Protein AF-A0A1E8CJC2-F1 (afdb_monomer)

Solvent-accessible surface area (backbone atoms only — not comparable to full-atom values): 5207 Å² total; per-residue (Å²): 112,74,67,58,56,50,51,53,50,53,51,43,53,52,51,48,51,50,50,54,50,50,44,32,73,76,62,73,47,87,78,54,69,71,60,56,52,51,52,38,50,50,55,51,50,52,49,49,54,56,52,49,50,51,53,51,52,58,50,60,73,68,58,74,74,72,78,77,73,57,80,80,78,74,77,81,71,79,90,87,72,89,72,129

Radius of gyration: 28.77 Å; Cα contacts (8 Å, |Δi|>4): 20; chains: 1; bounding box: 68×18×83 Å

Mean predicted aligned error: 13.95 Å

Sequence (84 aa):
MKKIVWISFISALVIVNLLAFVADYLGGVYIALPYRLVVVLGITMISCVFGGAWVLMSRADEEVPNNQNSPQNSNQRTDNSNGQ

Foldseek 3Di:
DVVVLVVLLVVLLVVLVVVQVVCCVVPVDDDDPVNSVVSSVVSSVVCCVVVVVVVVVVVVVVDDPPPVPDPPPPPPDDDPDDDD

Structure (mmCIF, N/CA/C/O backbone):
data_AF-A0A1E8CJC2-F1
#
_entry.id   AF-A0A1E8CJC2-F1
#
loop_
_atom_site.group_PDB
_atom_site.id
_atom_site.type_symbol
_atom_site.label_atom_id
_atom_site.label_alt_id
_atom_site.label_comp_id
_atom_site.label_asym_id
_atom_site.label_entity_id
_atom_site.label_seq_id
_atom_site.pdbx_PDB_ins_code
_atom_site.Cartn_x
_atom_site.Cartn_y
_atom_site.Cartn_z
_atom_site.occupancy
_atom_site.B_iso_or_equiv
_atom_site.auth_seq_id
_atom_site.auth_comp_id
_atom_site.auth_asym_id
_atom_site.auth_atom_id
_atom_site.pdbx_PDB_model_num
ATOM 1 N N . MET A 1 1 ? -2.832 6.553 16.897 1.00 53.66 1 MET A N 1
ATOM 2 C CA . MET A 1 1 ? -3.485 7.234 15.755 1.00 53.66 1 MET A CA 1
ATOM 3 C C . MET A 1 1 ? -2.467 7.757 14.732 1.00 53.66 1 MET A C 1
ATOM 5 O O . MET A 1 1 ? -2.141 7.013 13.823 1.00 53.66 1 MET A O 1
ATOM 9 N N . LYS A 1 2 ? -1.877 8.957 14.890 1.00 58.75 2 LYS A N 1
ATOM 10 C CA . LYS A 1 2 ? -1.037 9.607 13.849 1.00 58.75 2 LYS A CA 1
ATOM 11 C C . LYS A 1 2 ? 0.197 8.804 13.400 1.00 58.75 2 LYS A C 1
ATOM 13 O O . LYS A 1 2 ? 0.508 8.776 12.219 1.00 58.75 2 LYS A O 1
ATOM 18 N N . LYS A 1 3 ? 0.869 8.118 14.333 1.00 72.56 3 LYS A N 1
ATOM 19 C CA . LYS A 1 3 ? 2.101 7.360 14.043 1.00 72.56 3 LYS A CA 1
ATOM 20 C C . LYS A 1 3 ? 1.846 6.131 13.167 1.00 72.56 3 LYS A C 1
ATOM 22 O O . LYS A 1 3 ? 2.640 5.847 12.287 1.00 72.56 3 LYS A O 1
ATOM 27 N N . ILE A 1 4 ? 0.729 5.437 13.399 1.00 73.38 4 ILE A N 1
ATOM 28 C CA . ILE A 1 4 ? 0.404 4.173 12.721 1.00 73.38 4 ILE A CA 1
ATOM 29 C C . ILE A 1 4 ? 0.011 4.419 11.262 1.00 73.38 4 ILE A C 1
ATOM 31 O O . ILE A 1 4 ? 0.497 3.735 10.370 1.00 73.38 4 ILE A O 1
ATOM 35 N N . VAL A 1 5 ? -0.780 5.470 11.017 1.00 71.19 5 VAL A N 1
ATOM 36 C CA . VAL A 1 5 ? -1.155 5.892 9.661 1.00 71.19 5 VAL A CA 1
ATOM 37 C C . VAL A 1 5 ? 0.081 6.354 8.896 1.00 71.19 5 VAL A C 1
ATOM 39 O O . VAL A 1 5 ? 0.264 6.004 7.735 1.00 71.19 5 VAL A O 1
ATOM 42 N N . TRP A 1 6 ? 0.975 7.088 9.561 1.00 76.19 6 TRP A N 1
ATOM 43 C CA . TRP A 1 6 ? 2.191 7.576 8.924 1.00 76.19 6 TRP A CA 1
ATOM 44 C C . TRP A 1 6 ? 3.181 6.452 8.594 1.00 76.19 6 TRP A C 1
ATOM 46 O O . TRP A 1 6 ? 3.727 6.435 7.493 1.00 76.19 6 TRP A O 1
ATOM 56 N N . ILE A 1 7 ? 3.344 5.473 9.492 1.00 80.88 7 ILE A N 1
ATOM 57 C CA . ILE A 1 7 ? 4.142 4.267 9.227 1.00 80.88 7 ILE A CA 1
ATOM 58 C C . ILE A 1 7 ? 3.568 3.482 8.045 1.00 80.88 7 ILE A C 1
ATOM 60 O O . ILE A 1 7 ? 4.330 3.068 7.179 1.00 80.88 7 ILE A O 1
ATOM 64 N N . SER A 1 8 ? 2.242 3.322 7.981 1.00 75.88 8 SER A N 1
ATOM 65 C CA . SER A 1 8 ? 1.575 2.595 6.896 1.00 75.88 8 SER A CA 1
ATOM 66 C C . SER A 1 8 ? 1.723 3.306 5.554 1.00 75.88 8 SER A C 1
ATOM 68 O O . SER A 1 8 ? 1.846 2.655 4.521 1.00 75.88 8 SER A O 1
ATOM 70 N N . PHE A 1 9 ? 1.701 4.637 5.555 1.00 78.56 9 PHE A N 1
ATOM 71 C CA . PHE A 1 9 ? 1.884 5.417 4.340 1.00 78.56 9 PHE A CA 1
ATOM 72 C C . PHE A 1 9 ? 3.328 5.332 3.833 1.00 78.56 9 PHE A C 1
ATOM 74 O O . PHE A 1 9 ? 3.558 5.070 2.655 1.00 78.56 9 PHE A O 1
ATOM 81 N N . ILE A 1 10 ? 4.308 5.497 4.728 1.00 83.88 10 ILE A N 1
ATOM 82 C CA . ILE A 1 10 ? 5.731 5.392 4.379 1.00 83.88 10 ILE A CA 1
ATOM 83 C C . ILE A 1 10 ? 6.066 3.976 3.897 1.00 83.88 10 ILE A C 1
ATOM 85 O O . ILE A 1 10 ? 6.753 3.827 2.887 1.00 83.88 10 ILE A O 1
ATOM 89 N N . SER A 1 11 ? 5.566 2.940 4.576 1.00 86.19 11 SER A N 1
ATOM 90 C CA . SER A 1 11 ? 5.820 1.554 4.179 1.00 86.19 11 SER A CA 1
ATOM 91 C C . SER A 1 11 ? 5.238 1.247 2.800 1.00 86.19 11 SER A C 1
ATOM 93 O O . SER A 1 11 ? 5.941 0.683 1.964 1.00 86.19 11 SER A O 1
ATOM 95 N N . ALA A 1 12 ? 4.007 1.685 2.513 1.00 78.94 12 ALA A N 1
ATOM 96 C CA . ALA A 1 12 ? 3.394 1.524 1.197 1.00 78.94 12 ALA A CA 1
ATOM 97 C C . ALA A 1 12 ? 4.206 2.225 0.096 1.00 78.94 12 ALA A C 1
ATOM 99 O O . ALA A 1 12 ? 4.429 1.650 -0.970 1.00 78.94 12 ALA A O 1
ATOM 100 N N . LEU A 1 13 ? 4.702 3.437 0.361 1.00 83.44 13 LEU A N 1
ATOM 101 C CA . LEU A 1 13 ? 5.493 4.208 -0.599 1.00 83.44 13 LEU A CA 1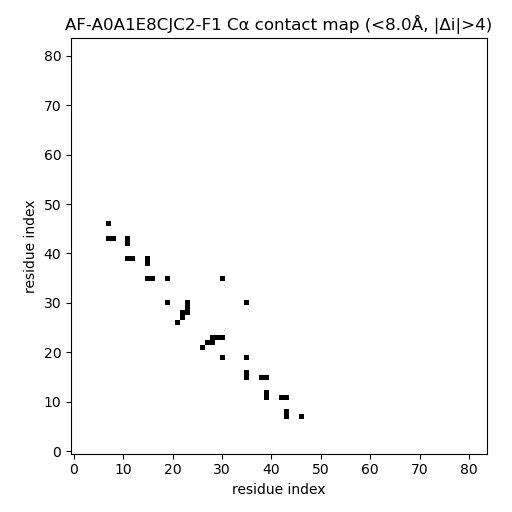
ATOM 102 C C . LEU A 1 13 ? 6.799 3.481 -0.963 1.00 83.44 13 LEU A C 1
ATOM 104 O O . LEU A 1 13 ? 7.134 3.368 -2.142 1.00 83.44 13 LEU A O 1
ATOM 108 N N . VAL A 1 14 ? 7.495 2.921 0.031 1.00 87.62 14 VAL A N 1
ATOM 109 C CA . VAL A 1 14 ? 8.731 2.150 -0.183 1.00 87.62 14 VAL A CA 1
ATOM 110 C C . VAL A 1 14 ? 8.448 0.843 -0.926 1.00 87.62 14 VAL A C 1
ATOM 112 O O . VAL A 1 14 ? 9.108 0.557 -1.924 1.00 87.62 14 VAL A O 1
ATOM 115 N N . ILE A 1 15 ? 7.451 0.068 -0.486 1.00 85.56 15 ILE A N 1
ATOM 116 C CA . ILE A 1 15 ? 7.131 -1.247 -1.062 1.00 85.56 15 ILE A CA 1
ATOM 117 C C . ILE A 1 15 ? 6.733 -1.122 -2.531 1.00 85.56 15 ILE A C 1
ATOM 119 O O . I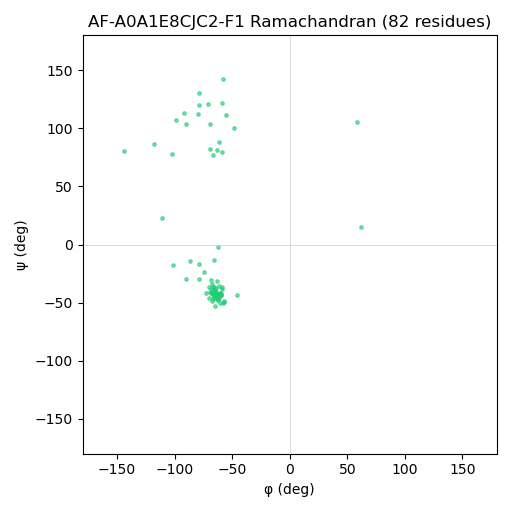LE A 1 15 ? 7.229 -1.875 -3.363 1.00 85.56 15 ILE A O 1
ATOM 123 N N . VAL A 1 16 ? 5.869 -0.164 -2.874 1.00 81.19 16 VAL A N 1
ATOM 124 C CA . VAL A 1 16 ? 5.401 -0.001 -4.257 1.00 81.19 16 VAL A CA 1
ATOM 125 C C . VAL A 1 16 ? 6.511 0.510 -5.165 1.00 81.19 16 VAL A C 1
ATOM 127 O O . VAL A 1 16 ? 6.598 0.080 -6.314 1.00 81.19 16 VAL A O 1
ATOM 130 N N . ASN A 1 17 ? 7.385 1.390 -4.669 1.00 83.62 17 ASN A N 1
ATOM 131 C CA . ASN A 1 17 ? 8.534 1.836 -5.450 1.00 83.62 17 ASN A CA 1
ATOM 132 C C . ASN A 1 17 ? 9.481 0.665 -5.751 1.00 83.62 17 ASN A C 1
ATOM 134 O O . ASN A 1 17 ? 9.898 0.488 -6.895 1.00 83.62 17 ASN A O 1
ATOM 138 N N . LEU A 1 18 ? 9.725 -0.183 -4.749 1.00 85.25 18 LEU A N 1
ATOM 139 C CA . LEU A 1 18 ? 10.562 -1.371 -4.874 1.00 85.25 18 LEU A CA 1
ATOM 140 C C . LEU A 1 18 ? 9.933 -2.412 -5.813 1.00 85.25 18 LEU A C 1
ATOM 142 O O . LEU A 1 18 ? 10.613 -2.912 -6.702 1.00 85.25 18 LEU A O 1
ATOM 146 N N . LEU A 1 19 ? 8.625 -2.667 -5.707 1.00 80.88 19 LEU A N 1
ATOM 147 C CA . LEU A 1 19 ? 7.890 -3.520 -6.650 1.00 80.88 19 LEU A CA 1
ATOM 148 C C . LEU A 1 19 ? 7.966 -2.989 -8.082 1.00 80.88 19 LEU A C 1
ATOM 150 O O . LEU A 1 19 ? 8.182 -3.759 -9.011 1.00 80.88 19 LEU A O 1
ATOM 154 N N . ALA A 1 20 ? 7.800 -1.680 -8.268 1.00 74.31 20 ALA A N 1
ATOM 155 C CA . ALA A 1 20 ? 7.871 -1.069 -9.586 1.00 74.31 20 ALA A CA 1
ATOM 156 C C . ALA A 1 20 ? 9.291 -1.132 -10.171 1.00 74.31 20 ALA A C 1
ATOM 158 O O . ALA A 1 20 ? 9.438 -1.301 -11.376 1.00 74.31 20 ALA A O 1
ATOM 159 N N . PHE A 1 21 ? 10.331 -1.033 -9.336 1.00 78.12 21 PHE A N 1
ATOM 160 C CA . PHE A 1 21 ? 11.718 -1.255 -9.749 1.00 78.12 21 PHE A CA 1
ATOM 161 C C . PHE A 1 21 ? 11.960 -2.711 -10.172 1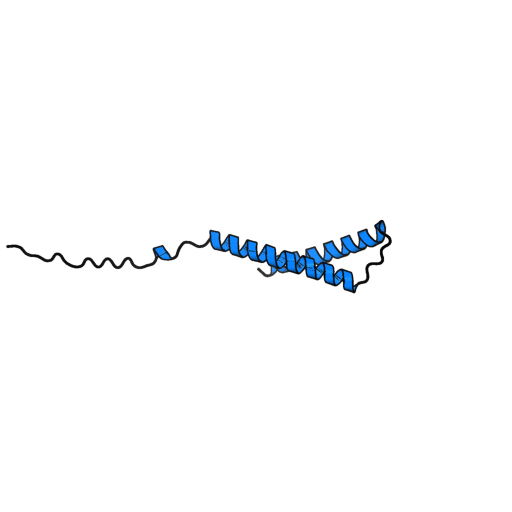.00 78.12 21 PHE A C 1
ATOM 163 O O . PHE A 1 21 ? 12.535 -2.960 -11.227 1.00 78.12 21 PHE A O 1
ATOM 170 N N . VAL A 1 22 ? 11.467 -3.675 -9.392 1.00 79.81 22 VAL A N 1
ATOM 171 C CA . VAL A 1 22 ? 11.588 -5.107 -9.709 1.00 79.81 22 VAL A CA 1
ATOM 172 C C . VAL A 1 22 ? 10.818 -5.471 -10.982 1.00 79.81 22 VAL A C 1
ATOM 174 O O . VAL A 1 22 ? 11.319 -6.243 -11.794 1.00 79.81 22 VAL A O 1
ATOM 177 N N . ALA A 1 23 ? 9.625 -4.910 -11.186 1.00 72.19 23 ALA A N 1
ATOM 178 C CA . ALA A 1 23 ? 8.814 -5.154 -12.378 1.00 72.19 23 ALA A CA 1
ATOM 179 C C . ALA A 1 23 ? 9.458 -4.597 -13.658 1.00 72.19 23 ALA A C 1
ATOM 181 O O . ALA A 1 23 ? 9.377 -5.233 -14.706 1.00 72.19 23 ALA A O 1
ATOM 182 N N . ASP A 1 24 ? 10.128 -3.448 -13.566 1.00 73.75 24 ASP A N 1
ATOM 183 C CA . ASP A 1 24 ? 10.907 -2.880 -14.670 1.00 73.75 24 ASP A CA 1
ATOM 184 C C . ASP A 1 24 ? 12.117 -3.779 -14.987 1.00 73.75 24 ASP A C 1
ATOM 186 O O . ASP A 1 24 ? 12.304 -4.202 -16.127 1.00 73.75 24 ASP A O 1
ATOM 190 N N . TYR A 1 25 ? 12.853 -4.195 -13.948 1.00 73.06 25 TYR A N 1
ATOM 191 C CA . TYR A 1 25 ? 14.059 -5.014 -14.081 1.00 73.06 25 TYR A CA 1
ATOM 192 C C . TYR A 1 25 ? 13.799 -6.432 -14.613 1.00 73.06 25 TYR A C 1
ATOM 194 O O . TYR A 1 25 ? 14.552 -6.923 -15.451 1.00 73.06 25 TYR A O 1
ATOM 202 N N . LEU A 1 26 ? 12.751 -7.108 -14.131 1.00 75.12 26 LEU A N 1
ATOM 203 C CA . LEU A 1 26 ? 12.433 -8.487 -14.528 1.00 75.12 26 LEU A CA 1
ATOM 204 C C . LEU A 1 26 ? 11.494 -8.563 -15.736 1.00 75.12 26 LEU A C 1
ATOM 206 O O . LEU A 1 26 ? 11.529 -9.544 -16.474 1.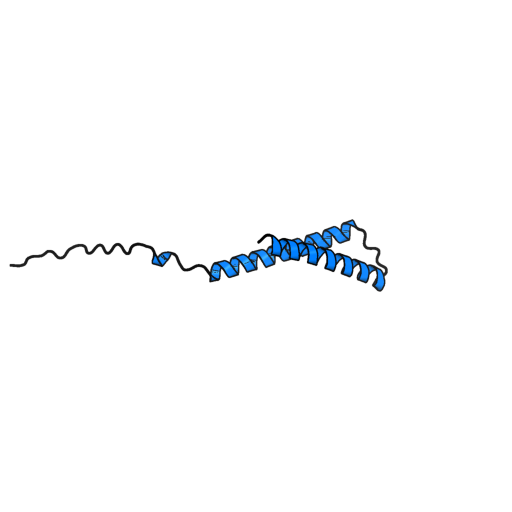00 75.12 26 LEU A O 1
ATOM 210 N N . GLY A 1 27 ? 10.626 -7.566 -15.916 1.00 68.44 27 GLY A N 1
ATOM 211 C CA . GLY A 1 27 ? 9.570 -7.588 -16.926 1.00 68.44 27 GLY A CA 1
ATOM 212 C C . GLY A 1 27 ? 9.875 -6.783 -18.186 1.00 68.44 27 GLY A C 1
ATOM 213 O O . GLY A 1 27 ? 9.190 -6.976 -19.186 1.00 68.44 27 GLY A O 1
ATOM 214 N N . GLY A 1 28 ? 10.846 -5.861 -18.158 1.00 65.19 28 GLY A N 1
ATOM 215 C CA . GLY A 1 28 ? 11.088 -4.923 -19.262 1.00 65.19 28 GLY A CA 1
ATOM 216 C C . GLY A 1 28 ? 9.896 -3.997 -19.551 1.00 65.19 28 GLY A C 1
ATOM 217 O O . GLY A 1 28 ? 9.817 -3.392 -20.620 1.00 65.19 28 GLY A O 1
ATOM 218 N N . VAL A 1 29 ? 8.938 -3.907 -18.621 1.00 63.91 29 VAL A N 1
ATOM 219 C CA . VAL A 1 29 ? 7.724 -3.100 -18.757 1.00 63.91 29 VAL A CA 1
ATOM 220 C C . VAL A 1 29 ? 7.997 -1.726 -18.166 1.00 63.91 29 VAL A C 1
ATOM 222 O O . VAL A 1 29 ? 8.139 -1.584 -16.953 1.00 63.91 29 VAL A O 1
ATOM 225 N N . TYR A 1 30 ? 8.015 -0.703 -19.020 1.00 68.25 30 TYR A N 1
ATOM 226 C CA . TYR A 1 30 ? 8.135 0.680 -18.573 1.00 68.25 30 TYR A CA 1
ATOM 227 C C . TYR A 1 30 ? 6.861 1.111 -17.841 1.00 68.25 30 TYR A C 1
ATOM 229 O O . TYR A 1 30 ? 5.823 1.394 -18.447 1.00 68.25 30 TYR A O 1
ATOM 237 N N . ILE A 1 31 ? 6.938 1.169 -16.514 1.00 68.31 31 ILE A N 1
ATOM 238 C CA . ILE A 1 31 ? 5.830 1.626 -15.679 1.00 68.31 31 ILE A CA 1
ATOM 239 C C . ILE A 1 31 ? 5.945 3.137 -15.483 1.00 68.31 31 ILE A C 1
ATOM 241 O O . ILE A 1 31 ? 6.732 3.612 -14.654 1.00 68.31 31 ILE 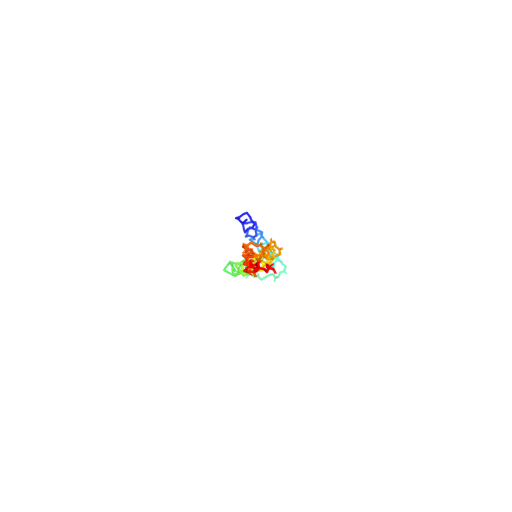A O 1
ATOM 245 N N . ALA A 1 32 ? 5.109 3.883 -16.207 1.00 75.12 32 ALA A N 1
ATOM 246 C CA . ALA A 1 32 ? 5.027 5.333 -16.100 1.00 75.12 32 ALA A CA 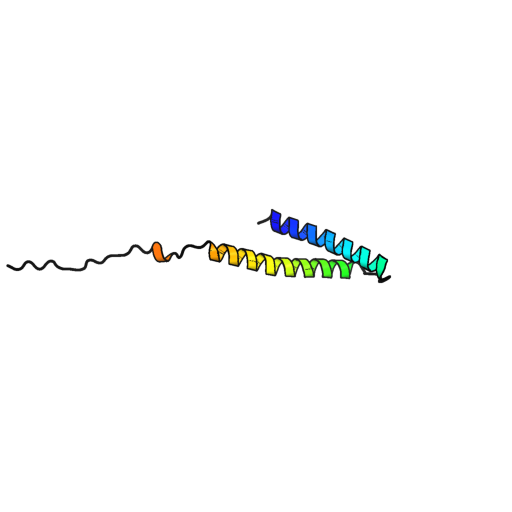1
ATOM 247 C C . ALA A 1 32 ? 4.696 5.785 -14.662 1.00 75.12 32 ALA A C 1
ATOM 249 O O . ALA A 1 32 ? 3.874 5.184 -13.963 1.00 75.12 32 ALA A O 1
ATOM 250 N N . LEU A 1 33 ? 5.301 6.898 -14.235 1.00 74.12 33 LEU A N 1
ATOM 251 C CA . LEU A 1 33 ? 5.094 7.512 -12.917 1.00 74.12 33 LEU A CA 1
ATOM 252 C C . LEU A 1 33 ? 3.622 7.640 -12.463 1.00 74.12 33 LEU A C 1
ATOM 254 O O . LEU A 1 33 ? 3.360 7.299 -11.306 1.00 74.12 33 LEU A O 1
ATOM 258 N N . PRO A 1 34 ? 2.644 8.063 -13.298 1.00 76.94 34 PRO A N 1
ATOM 259 C CA . PRO A 1 34 ? 1.249 8.153 -12.856 1.00 76.94 34 PRO A CA 1
ATOM 260 C C . PRO A 1 34 ? 0.668 6.801 -12.427 1.00 76.94 34 PRO A C 1
ATOM 262 O O . PRO A 1 34 ? -0.065 6.742 -11.443 1.00 76.94 34 PRO A O 1
ATOM 265 N N . TYR A 1 35 ? 1.043 5.702 -13.087 1.00 78.31 35 TYR A N 1
ATOM 266 C CA . TYR A 1 35 ? 0.589 4.366 -12.700 1.00 78.31 35 TYR A CA 1
ATOM 267 C C . TYR A 1 35 ? 1.128 3.967 -11.321 1.00 78.31 35 TYR A C 1
ATOM 269 O O . TYR A 1 35 ? 0.387 3.439 -10.494 1.00 78.31 35 TYR A O 1
ATOM 277 N N . ARG A 1 36 ? 2.395 4.293 -11.023 1.00 78.19 36 ARG A N 1
ATOM 278 C CA . ARG A 1 36 ? 2.992 4.029 -9.702 1.00 78.19 36 ARG A CA 1
ATOM 279 C C . ARG A 1 36 ? 2.217 4.740 -8.588 1.00 78.19 36 ARG A C 1
ATOM 281 O O . ARG A 1 36 ? 1.954 4.133 -7.554 1.00 78.19 36 ARG A O 1
ATOM 288 N N . LEU A 1 37 ? 1.801 5.990 -8.811 1.00 79.62 37 LEU A N 1
ATOM 289 C CA . LEU A 1 37 ? 1.004 6.748 -7.840 1.00 79.62 37 LEU A CA 1
ATOM 290 C C . LEU A 1 37 ? -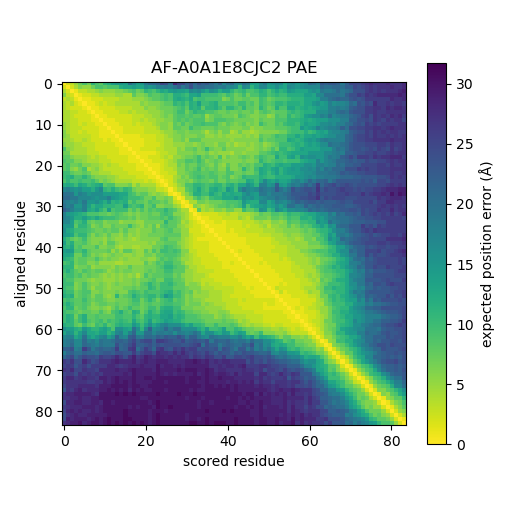0.386 6.144 -7.620 1.00 79.62 37 LEU A C 1
ATOM 292 O O . LEU A 1 37 ? -0.830 6.064 -6.478 1.00 79.62 37 LEU A O 1
ATOM 296 N N . VAL A 1 38 ? -1.048 5.675 -8.682 1.00 84.44 38 VAL A N 1
ATOM 297 C CA . VAL A 1 38 ? -2.354 5.004 -8.571 1.00 84.44 38 VAL A CA 1
ATOM 298 C C . VAL A 1 38 ? -2.240 3.715 -7.756 1.00 84.44 38 VAL A C 1
ATOM 300 O O . VAL A 1 38 ? -3.078 3.469 -6.892 1.00 84.44 38 VAL A O 1
ATOM 303 N N . VAL A 1 39 ? -1.181 2.926 -7.962 1.00 82.19 39 VAL A N 1
ATOM 304 C CA . VAL A 1 39 ? -0.941 1.696 -7.189 1.00 82.19 39 VAL A CA 1
ATOM 305 C C . VAL A 1 39 ? -0.681 2.006 -5.711 1.00 82.19 39 VAL A C 1
ATOM 307 O O . VAL A 1 39 ? -1.290 1.375 -4.846 1.00 82.19 39 VAL A O 1
ATOM 310 N N . VAL A 1 40 ? 0.154 3.011 -5.401 1.00 82.81 40 VAL A N 1
ATOM 311 C CA . VAL A 1 40 ? 0.361 3.472 -4.012 1.00 82.81 40 VAL A CA 1
ATOM 312 C C . VAL A 1 40 ? -0.964 3.894 -3.386 1.00 82.81 40 VAL A C 1
ATOM 314 O O . VAL A 1 40 ? -1.291 3.458 -2.281 1.00 82.81 40 VAL A O 1
ATOM 317 N N . LEU A 1 41 ? -1.743 4.718 -4.089 1.00 83.88 41 LEU A N 1
ATOM 318 C CA . LEU A 1 41 ? -3.018 5.228 -3.597 1.00 83.88 41 LEU A CA 1
ATOM 319 C C . LEU A 1 41 ? -4.018 4.093 -3.345 1.00 83.88 41 LEU A C 1
ATOM 321 O O . LEU A 1 41 ? -4.659 4.074 -2.296 1.00 83.88 41 LEU A O 1
ATOM 325 N N . GLY A 1 42 ? -4.109 3.125 -4.261 1.00 86.00 42 GLY A N 1
ATOM 326 C CA . GLY A 1 42 ? -4.988 1.964 -4.139 1.00 86.00 42 GLY A CA 1
ATOM 327 C C . GLY A 1 42 ? -4.663 1.115 -2.910 1.00 86.00 42 GLY A C 1
ATOM 328 O O . GLY A 1 42 ? -5.539 0.860 -2.086 1.00 86.00 42 GLY A O 1
ATOM 329 N N . ILE A 1 43 ? -3.393 0.746 -2.727 1.00 84.12 43 ILE A N 1
ATOM 330 C CA . ILE A 1 43 ? -2.950 -0.050 -1.568 1.00 84.12 43 ILE A CA 1
ATOM 331 C C . ILE A 1 43 ? -3.144 0.724 -0.260 1.00 84.12 43 ILE A C 1
ATOM 333 O O . ILE A 1 43 ? -3.552 0.145 0.750 1.00 84.12 43 ILE A O 1
ATOM 337 N N . THR A 1 44 ? -2.905 2.038 -0.278 1.00 83.62 44 THR A N 1
ATOM 338 C CA . THR A 1 44 ? -3.126 2.907 0.885 1.00 83.62 44 THR A CA 1
ATOM 339 C C . THR A 1 44 ? -4.607 2.948 1.260 1.00 83.62 44 THR A C 1
ATOM 341 O O . THR A 1 44 ? -4.934 2.802 2.435 1.00 83.62 44 THR A O 1
ATOM 344 N N . MET A 1 45 ? -5.511 3.085 0.283 1.00 85.56 45 MET A N 1
ATOM 345 C CA . MET A 1 45 ? -6.959 3.065 0.518 1.00 85.56 45 MET A CA 1
ATOM 346 C C . MET A 1 45 ? -7.427 1.730 1.096 1.00 85.56 45 MET A C 1
ATOM 348 O O . MET A 1 45 ? -8.119 1.721 2.111 1.00 85.56 45 MET A O 1
ATOM 352 N N . ILE A 1 46 ? -6.994 0.610 0.510 1.00 88.06 46 ILE A N 1
ATOM 353 C CA . ILE A 1 46 ? -7.317 -0.735 1.008 1.00 88.06 46 ILE A CA 1
ATOM 354 C C . ILE A 1 46 ? -6.844 -0.881 2.461 1.00 88.06 46 ILE A C 1
ATOM 356 O O . ILE A 1 46 ? -7.632 -1.221 3.342 1.00 88.06 46 ILE A O 1
ATOM 360 N N . SER A 1 47 ? -5.586 -0.536 2.738 1.00 84.81 47 SER A N 1
ATOM 361 C CA . SER A 1 47 ? -5.019 -0.583 4.093 1.00 84.81 47 SER A CA 1
ATOM 362 C C . SER A 1 47 ? -5.783 0.302 5.078 1.00 84.81 47 SER A C 1
ATOM 364 O O . SER A 1 47 ? -5.964 -0.078 6.231 1.00 84.81 47 SER A O 1
ATOM 366 N N . CYS A 1 48 ? -6.264 1.465 4.636 1.00 84.19 48 CYS A N 1
ATOM 367 C CA . CYS A 1 48 ? -7.036 2.377 5.473 1.00 84.19 48 CYS A CA 1
ATOM 368 C C . CYS A 1 48 ? -8.411 1.794 5.829 1.00 84.19 48 CYS A C 1
ATOM 370 O O . CYS A 1 48 ? -8.823 1.868 6.984 1.00 84.19 48 CYS A O 1
ATOM 372 N N . VAL A 1 49 ? -9.093 1.159 4.869 1.00 89.75 49 VAL A N 1
ATOM 373 C CA . VAL A 1 49 ? -10.390 0.502 5.094 1.00 89.75 49 VAL A CA 1
ATOM 374 C C . VAL A 1 49 ? -10.242 -0.677 6.054 1.00 89.75 49 VAL A C 1
ATOM 376 O O . VAL A 1 49 ? -10.925 -0.725 7.075 1.00 89.75 49 VAL A O 1
ATOM 379 N N . PHE A 1 50 ? -9.316 -1.599 5.774 1.00 87.94 50 PHE A N 1
ATOM 380 C CA . PHE A 1 50 ? -9.105 -2.777 6.621 1.00 87.94 50 PHE A CA 1
ATOM 381 C C . PHE A 1 50 ? -8.533 -2.412 7.994 1.00 87.94 50 PHE A C 1
ATOM 383 O O . PHE A 1 50 ? -8.995 -2.920 9.013 1.00 87.94 50 PHE A O 1
ATOM 390 N N . GLY A 1 51 ? -7.570 -1.491 8.046 1.00 86.25 51 GLY A N 1
ATOM 391 C CA . GLY A 1 51 ? -7.010 -0.994 9.300 1.00 86.25 51 GLY A CA 1
ATOM 392 C C . GLY A 1 51 ? -8.039 -0.231 10.135 1.00 86.25 51 GLY A C 1
ATOM 393 O O . GLY A 1 51 ? -8.090 -0.399 11.351 1.00 86.25 51 GLY A O 1
ATOM 394 N N . GLY A 1 52 ? -8.899 0.564 9.494 1.00 83.81 52 GLY A N 1
ATOM 395 C CA . GLY A 1 52 ? -10.011 1.249 10.149 1.00 83.81 52 GLY A CA 1
ATOM 396 C C . GLY A 1 52 ? -11.020 0.267 10.740 1.00 83.81 52 GLY A C 1
ATOM 397 O O . GLY A 1 52 ? -11.374 0.393 11.911 1.00 83.81 52 GLY A O 1
ATOM 398 N N . ALA A 1 53 ? -11.415 -0.752 9.973 1.00 87.88 53 ALA A N 1
ATOM 399 C CA . ALA A 1 53 ? -12.307 -1.810 10.442 1.00 87.88 53 ALA A CA 1
ATOM 400 C C . ALA A 1 53 ? -11.719 -2.574 11.638 1.00 87.88 53 ALA A C 1
ATOM 402 O O . ALA A 1 53 ? -12.414 -2.788 12.628 1.00 87.88 53 ALA A O 1
ATOM 403 N N . TRP A 1 54 ? -10.428 -2.918 11.589 1.00 86.12 54 TRP A N 1
ATOM 404 C CA . TRP A 1 54 ? -9.741 -3.582 12.699 1.00 86.12 54 TRP A CA 1
ATOM 405 C C . TRP A 1 54 ? -9.753 -2.742 13.980 1.00 86.12 54 TRP A C 1
ATOM 407 O O . TRP A 1 54 ? -10.015 -3.254 15.066 1.00 86.12 54 TRP A O 1
ATOM 417 N N . VAL A 1 55 ? -9.495 -1.436 13.864 1.00 85.94 55 VAL A N 1
ATOM 418 C CA . VAL A 1 55 ? -9.540 -0.525 15.015 1.00 85.94 55 VAL A CA 1
ATOM 419 C C . VAL A 1 55 ? -10.950 -0.443 15.592 1.00 85.94 55 VAL A C 1
ATOM 421 O O . VAL A 1 55 ? -11.091 -0.486 16.809 1.00 85.94 55 VAL A O 1
ATOM 424 N N . LEU A 1 56 ? -11.980 -0.345 14.749 1.00 85.56 56 LEU A N 1
ATOM 425 C CA . LEU A 1 56 ? -13.369 -0.319 15.213 1.00 85.56 56 LEU A CA 1
ATOM 426 C C . LEU A 1 56 ? -13.742 -1.613 15.941 1.00 85.56 56 LEU A C 1
ATOM 428 O O . LEU A 1 56 ? -14.264 -1.539 17.047 1.00 85.56 56 LEU A O 1
ATOM 432 N N . MET A 1 57 ? -13.399 -2.773 15.375 1.00 87.19 57 MET A N 1
ATOM 433 C CA . MET A 1 57 ? -13.614 -4.078 16.007 1.00 87.19 57 MET A CA 1
ATOM 434 C C . MET A 1 57 ? -12.931 -4.156 17.378 1.00 87.19 57 MET A C 1
ATOM 436 O O . MET A 1 57 ? -13.560 -4.487 18.373 1.00 87.19 57 MET A O 1
ATOM 440 N N . SER A 1 58 ? -11.655 -3.771 17.455 1.00 83.12 58 SER A N 1
ATOM 441 C CA . SER A 1 58 ? -10.901 -3.816 18.711 1.00 83.12 58 SER A CA 1
ATOM 442 C C . SER A 1 58 ? -11.478 -2.897 19.788 1.00 83.12 58 SER A C 1
ATOM 444 O O . SER A 1 58 ? -11.334 -3.197 20.967 1.00 83.12 58 SER A O 1
ATOM 446 N N . ARG A 1 59 ? -12.092 -1.770 19.405 1.00 83.62 59 ARG A N 1
ATOM 447 C CA . ARG A 1 59 ? -12.768 -0.875 20.354 1.00 83.62 59 ARG A CA 1
ATOM 448 C C . ARG A 1 59 ? -14.146 -1.384 20.758 1.00 83.62 59 ARG A C 1
ATOM 450 O O . ARG A 1 59 ? -14.545 -1.113 21.883 1.00 83.62 59 ARG A O 1
ATOM 457 N N . ALA A 1 60 ? -14.821 -2.116 19.876 1.00 82.56 60 ALA A N 1
ATOM 458 C CA . ALA A 1 60 ? -16.086 -2.776 20.177 1.00 82.56 60 ALA A CA 1
ATOM 459 C 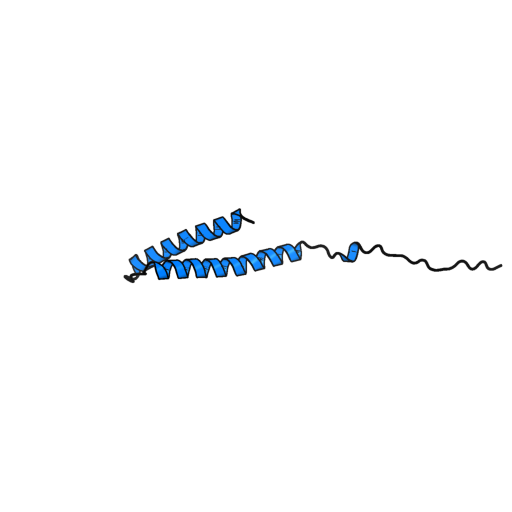C . ALA A 1 60 ? -15.918 -3.935 21.182 1.00 82.56 60 ALA A C 1
ATOM 461 O O . ALA A 1 60 ? -16.796 -4.185 21.998 1.00 82.56 60 ALA A O 1
ATOM 462 N N . ASP A 1 61 ? -14.765 -4.606 21.185 1.00 79.69 61 ASP A N 1
ATOM 463 C CA . ASP A 1 61 ? -14.452 -5.616 22.209 1.00 79.69 61 ASP A CA 1
ATOM 464 C C . ASP A 1 61 ? -14.088 -4.991 23.575 1.00 79.69 61 ASP A C 1
ATOM 466 O O . ASP A 1 61 ? -14.211 -5.639 24.613 1.00 79.69 61 ASP A O 1
ATOM 470 N N . GLU A 1 62 ? -13.628 -3.734 23.592 1.00 80.25 62 GLU A N 1
ATOM 471 C CA . GLU A 1 62 ? -13.217 -3.004 24.805 1.00 80.25 62 GLU A CA 1
ATOM 472 C C . GLU A 1 62 ? -14.377 -2.277 25.513 1.00 80.25 62 GLU A C 1
ATOM 474 O O . GLU A 1 62 ? -14.221 -1.835 26.655 1.00 80.25 62 GLU A O 1
ATOM 479 N N . GLU A 1 63 ? -15.533 -2.114 24.864 1.00 72.94 63 GLU A N 1
ATOM 480 C CA . GLU A 1 63 ? -16.679 -1.419 25.453 1.00 72.94 63 GLU A CA 1
ATOM 481 C C . GLU A 1 63 ? -17.457 -2.306 26.441 1.00 72.94 63 GLU A C 1
ATOM 483 O O . GLU A 1 63 ? -18.013 -3.349 26.106 1.00 72.94 63 GLU A O 1
ATOM 488 N N . VAL A 1 64 ? -17.533 -1.859 27.700 1.00 67.56 64 VAL A N 1
ATOM 489 C CA . VAL A 1 64 ? -18.414 -2.444 28.721 1.00 67.56 64 VAL A CA 1
ATOM 490 C C . VAL A 1 64 ? -19.840 -1.933 28.480 1.00 67.56 64 VAL A C 1
ATOM 492 O O . VAL A 1 64 ? -20.028 -0.718 28.359 1.00 67.56 64 VAL A O 1
ATOM 495 N N . PRO A 1 65 ? -20.868 -2.803 28.436 1.00 69.25 65 PRO A N 1
ATOM 496 C CA . PRO A 1 65 ? -22.238 -2.375 28.180 1.00 69.25 65 PRO A CA 1
ATOM 497 C C . PRO A 1 65 ? -22.707 -1.367 29.238 1.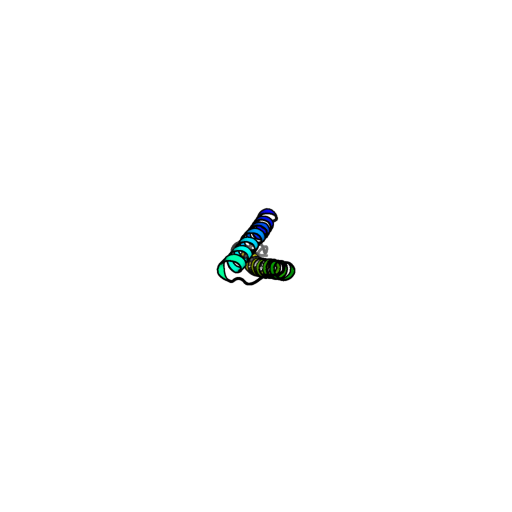00 69.25 65 PRO A C 1
ATOM 499 O O . PRO A 1 65 ? -22.785 -1.671 30.429 1.00 69.25 65 PRO A O 1
ATOM 502 N N . ASN A 1 66 ? -23.101 -0.170 28.791 1.00 62.03 66 ASN A N 1
ATOM 503 C CA . ASN A 1 66 ? -23.568 0.938 29.642 1.00 62.03 66 ASN A CA 1
ATOM 504 C C . ASN A 1 66 ? -24.860 0.623 30.439 1.00 62.03 66 ASN A C 1
ATOM 506 O O . ASN A 1 66 ? -25.323 1.420 31.253 1.00 62.03 66 ASN A O 1
ATOM 510 N N . ASN A 1 67 ? -25.436 -0.565 30.253 1.00 61.22 67 ASN A N 1
ATOM 511 C CA . ASN A 1 67 ? -26.614 -1.036 30.979 1.00 61.22 67 ASN A CA 1
ATOM 512 C C . ASN A 1 67 ? -26.347 -1.253 32.483 1.00 61.22 67 ASN A C 1
ATOM 514 O O . ASN A 1 67 ? -27.297 -1.372 33.250 1.00 61.22 67 ASN A O 1
ATOM 518 N N . GLN A 1 68 ? -25.083 -1.269 32.925 1.00 56.44 68 GLN A N 1
ATOM 519 C CA . GLN A 1 68 ? -24.715 -1.381 34.344 1.00 56.44 68 GLN A CA 1
ATOM 520 C C . GLN A 1 68 ? -24.848 -0.076 35.148 1.00 56.44 68 GLN A C 1
ATOM 522 O O . GLN A 1 68 ? -24.929 -0.144 36.369 1.00 56.44 68 GLN A O 1
ATOM 527 N N . ASN A 1 69 ? -24.933 1.092 34.497 1.00 54.41 69 ASN A N 1
ATOM 528 C CA . ASN A 1 69 ? -25.041 2.399 35.168 1.00 54.41 69 ASN A CA 1
ATOM 529 C C . ASN A 1 69 ? -26.408 3.073 34.988 1.00 54.41 69 ASN A C 1
ATOM 531 O O . ASN A 1 69 ? -26.538 4.288 35.143 1.00 54.41 69 ASN A O 1
ATOM 535 N N . SER A 1 70 ? -27.459 2.301 34.705 1.00 56.59 70 SER A N 1
ATOM 536 C CA . SER A 1 70 ? -28.797 2.783 35.045 1.00 56.59 70 SER A CA 1
ATOM 537 C C . SER A 1 70 ? -28.901 2.737 36.569 1.00 56.59 70 SER A C 1
ATOM 539 O O . SER A 1 70 ? -28.739 1.644 37.116 1.00 56.59 70 SER A O 1
ATOM 541 N N . PRO A 1 71 ? -29.154 3.850 37.289 1.00 55.56 71 PRO A N 1
ATOM 542 C CA . PRO A 1 71 ? -29.573 3.738 38.674 1.00 55.56 71 PRO A CA 1
ATOM 543 C C . PRO A 1 71 ? -30.805 2.845 38.653 1.00 55.56 71 PRO A C 1
ATOM 545 O O . PRO A 1 71 ? -31.836 3.199 38.078 1.00 55.56 71 PRO A O 1
ATOM 548 N N . GLN A 1 72 ? -30.649 1.644 39.201 1.00 54.19 72 GLN A N 1
ATOM 549 C CA . GLN A 1 72 ? -31.730 0.722 39.463 1.00 54.19 72 GLN A CA 1
ATOM 550 C C . GLN A 1 72 ? -32.621 1.467 40.452 1.00 54.19 72 GLN A C 1
ATOM 552 O O . GLN A 1 72 ? -32.398 1.453 41.658 1.00 54.19 72 GLN A O 1
ATOM 557 N N . ASN A 1 73 ? -33.557 2.248 39.913 1.00 51.25 73 ASN A N 1
ATOM 558 C CA . ASN A 1 73 ? -34.581 2.932 40.666 1.00 51.25 73 ASN A CA 1
ATOM 559 C C . ASN A 1 73 ? -35.498 1.822 41.164 1.00 51.25 73 ASN A C 1
ATOM 561 O O . ASN A 1 73 ? -36.494 1.459 40.538 1.00 51.25 73 ASN A O 1
ATOM 565 N N . SER A 1 74 ? -35.069 1.209 42.264 1.00 54.41 74 SER A N 1
ATOM 566 C CA . SER A 1 74 ? -35.896 0.412 43.135 1.00 54.41 74 SER A CA 1
ATOM 567 C C . SER A 1 74 ? -36.949 1.356 43.699 1.00 54.41 74 SER A C 1
ATOM 569 O O . SER A 1 74 ? -36.836 1.850 44.820 1.00 54.41 74 SER A O 1
ATOM 571 N N . ASN A 1 75 ? -37.989 1.601 42.906 1.00 50.69 75 ASN A N 1
ATOM 572 C CA . ASN A 1 75 ? -39.310 1.899 43.419 1.00 50.69 75 ASN A CA 1
ATOM 573 C C . ASN A 1 75 ? -39.725 0.696 44.280 1.00 50.69 75 ASN A C 1
ATOM 575 O O . ASN A 1 75 ? -40.477 -0.172 43.841 1.00 50.69 75 ASN A O 1
ATOM 579 N N . GLN A 1 76 ? -39.219 0.639 45.516 1.00 52.91 76 GLN A N 1
ATOM 580 C CA . GLN A 1 76 ? -39.885 -0.035 46.623 1.00 52.91 76 GLN A CA 1
ATOM 581 C C . GLN A 1 76 ? -41.149 0.772 46.911 1.00 52.91 76 GLN A C 1
ATOM 583 O O . GLN A 1 76 ? -41.225 1.616 47.801 1.00 52.91 76 GLN A O 1
ATOM 588 N N . ARG A 1 77 ? -42.133 0.564 46.040 1.00 52.28 77 ARG A N 1
ATOM 589 C CA . ARG A 1 77 ? -43.489 1.042 46.198 1.00 52.28 77 ARG A CA 1
ATOM 590 C C . ARG A 1 77 ? -44.173 0.071 47.158 1.00 52.28 77 ARG A C 1
ATOM 592 O O . ARG A 1 77 ? -44.402 -1.076 46.798 1.00 52.28 77 ARG A O 1
ATOM 599 N N . THR A 1 78 ? -44.485 0.595 48.344 1.00 54.16 78 THR A N 1
ATOM 600 C CA . THR A 1 78 ? -45.583 0.194 49.241 1.00 54.16 78 THR A CA 1
ATOM 601 C C . THR A 1 78 ? -45.616 -1.251 49.734 1.00 54.16 78 THR A C 1
ATOM 603 O O . THR A 1 78 ? -46.135 -2.120 49.052 1.00 54.16 78 THR A O 1
ATOM 606 N N . ASP A 1 79 ? -45.258 -1.432 51.006 1.00 49.91 79 ASP A N 1
ATOM 607 C CA . ASP A 1 79 ? -46.172 -2.104 51.936 1.00 49.91 79 ASP A CA 1
ATOM 608 C C . ASP A 1 79 ? -46.056 -1.457 53.322 1.00 49.91 79 ASP A C 1
ATOM 610 O O . ASP A 1 79 ? -45.328 -1.886 54.212 1.00 49.91 79 ASP A O 1
ATOM 614 N N . ASN A 1 80 ? -46.741 -0.320 53.458 1.00 55.59 80 ASN A N 1
ATOM 615 C CA . ASN A 1 80 ? -47.112 0.234 54.751 1.00 55.59 80 ASN A CA 1
ATOM 616 C C . ASN A 1 80 ? -48.589 -0.110 54.954 1.00 55.59 80 ASN A C 1
ATOM 618 O O . ASN A 1 80 ? -49.469 0.713 54.706 1.00 55.59 80 ASN A O 1
ATOM 622 N N . SER A 1 81 ? -48.859 -1.354 55.332 1.00 56.41 81 SER A N 1
ATOM 623 C CA . SER A 1 81 ? -50.153 -1.774 55.857 1.00 56.41 81 SER A CA 1
ATOM 624 C C . SER A 1 81 ? -49.947 -2.276 57.277 1.00 56.41 81 SER A C 1
ATOM 626 O O . SER A 1 81 ? -49.758 -3.463 57.532 1.00 56.41 81 SER A O 1
ATOM 628 N N . ASN A 1 82 ? -49.988 -1.316 58.199 1.00 53.47 82 ASN A N 1
ATOM 629 C CA . ASN A 1 82 ? -50.432 -1.531 59.567 1.00 53.47 82 ASN A CA 1
ATOM 630 C C . ASN A 1 82 ? -51.772 -2.299 59.549 1.00 53.47 82 ASN A C 1
ATOM 632 O O . ASN A 1 82 ? -52.817 -1.693 59.321 1.00 53.47 82 ASN A O 1
ATOM 636 N N . GLY A 1 83 ? -51.746 -3.610 59.786 1.00 50.34 83 GLY A N 1
ATOM 637 C CA . GLY A 1 83 ? -52.811 -4.305 60.519 1.00 50.34 83 GLY A CA 1
ATOM 638 C C . GLY A 1 83 ? -52.287 -4.456 61.945 1.00 50.34 83 GLY A C 1
ATOM 639 O O . GLY A 1 83 ? -51.212 -5.023 62.124 1.00 50.34 83 GLY A O 1
ATOM 640 N N . GLN A 1 84 ? -52.793 -3.710 62.930 1.00 41.34 84 GLN A N 1
ATOM 641 C CA . GLN A 1 84 ? -54.038 -4.019 63.653 1.00 41.34 84 GLN A CA 1
ATOM 642 C C . GLN A 1 84 ? -54.159 -5.500 63.996 1.00 41.34 84 GLN A C 1
ATOM 644 O O . GLN A 1 84 ? -54.316 -6.307 63.056 1.00 41.34 84 GLN A O 1
#

Secondary structure (DSSP, 8-state):
-HHHHHHHHHHHHHHHHHHHHHHHHHH-----HHHHHHHHHHHHHHHHHHHHHHHHHHHHHHPPPGGGGS--------------

Organism: NCBI:txid1524254

pLDDT: mean 73.25, std 12.57, range [41.34, 89.75]